Protein AF-0000000084597703 (afdb_homodimer)

Sequence (118 aa):
MENTDMKMKVLSTVTIDRTDDFYKVVDQLNRTLKEKGLTFGFALDAKDSEKIVFTIYEVMENTDMKMKVLSTVTIDRTDDFYKVVDQLNRTLKEKGLTFGFALDAKDSEKIVFTIYEV

Organism: NCBI:txid1246626

pLDDT: mean 90.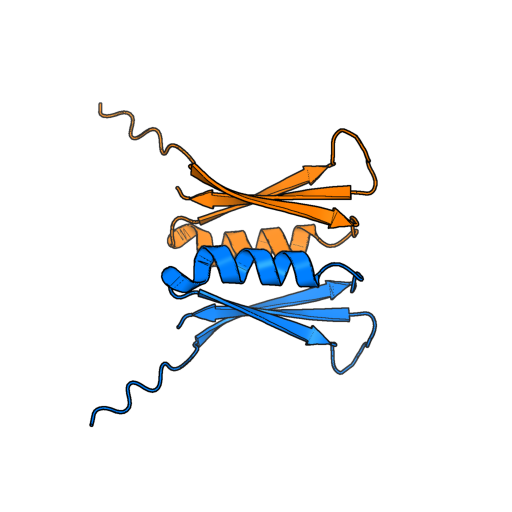28, std 14.86, range [40.06, 98.44]

Solvent-accessible surface area (backbone atoms only — not comparable to full-atom values): 6885 Å² total; per-residue (Å²): 130,80,75,77,67,75,63,71,39,82,74,48,75,49,79,39,72,58,59,94,52,51,61,56,57,45,51,50,50,33,72,70,31,41,90,74,32,35,43,58,47,74,40,71,30,92,90,41,80,64,25,28,36,37,36,40,30,35,84,128,81,75,76,67,76,61,71,38,82,73,49,74,49,78,37,73,58,60,93,52,52,62,56,56,44,52,50,50,35,73,70,32,42,89,73,33,36,44,60,48,74,40,71,30,91,90,40,80,65,24,29,37,38,36,39,31,36,86

Nearest PDB structures (foldseek):
  7oqe-assembly1_G  TM=6.645E-01  e=4.196E-01  Saccharomyces cerevisiae
  5egq-assembly1_D  TM=6.136E-01  e=1.437E+00  Rattus norvegicus
  5fii-assembly2_D  TM=4.848E-01  e=9.932E-01  Homo sapiens
  7oqe-assembly1_G  TM=6.645E-01  e=4.291E-01  Saccharomyces cerevisiae
  5egq-assembly1_D  TM=6.129E-01  e=1.463E+00  Rattus norvegicus

Foldseek 3Di:
DPPPPVDKDWDDKDKAFDDPCVVVVQVVCCVVCVVVQKHKDKDQDPVDNRMIMIIIIGD/DPPPVVDKDWDDKDKAFDDPCVVVVQVVCCVVCVVVQKHKDKDQDPVDNRMIMIIIIGD

Secondary structure (DSSP, 8-state):
--------EEEEEEEEE--TTHHHHHHHHHHHHGGGTEEEEEEE-SS-TTEEEEEEEE-/--------EEEEEEEEE--TTHHHHHHHHHHHHGGGTEEEEEEE-SS-TTEEEEEEEE-

Radius of gyration: 15.57 Å; Cα contacts (8 Å, |Δi|>4): 208; chains: 2; bounding box: 28×52×49 Å

InterPro domains:
  IPR012190 Uncharacterised conserved protein UCP036698, YpmA [PF14084] (7-59)
  IPR012190 Uncharacterised conserved protein UCP036698, YpmA [PIRSF036698] (5-57)

Structure (mmCIF, N/CA/C/O backbone):
data_AF-0000000084597703-model_v1
#
loop_
_entity.id
_entity.type
_entity.pdbx_description
1 polymer 'DUF4264 domain-containing protein'
#
loop_
_atom_site.group_PDB
_atom_site.id
_atom_site.type_symbol
_atom_site.label_atom_id
_atom_site.label_alt_id
_atom_site.label_comp_id
_atom_site.label_asym_id
_atom_site.label_entity_id
_atom_site.label_seq_id
_atom_site.pdbx_PDB_ins_code
_atom_site.Cartn_x
_atom_site.Cartn_y
_atom_site.Cartn_z
_atom_site.occupancy
_atom_site.B_iso_or_equiv
_atom_site.auth_seq_id
_atom_site.auth_comp_id
_atom_site.auth_asym_id
_atom_site.auth_atom_id
_atom_site.pdbx_PDB_model_num
ATOM 1 N N . MET A 1 1 ? -3.439 12.359 34.094 1 40.06 1 MET A N 1
ATOM 2 C CA . MET A 1 1 ? -2.844 11.195 33.438 1 40.06 1 MET A CA 1
ATOM 3 C C . MET A 1 1 ? -3.615 10.812 32.188 1 40.06 1 MET A C 1
ATOM 5 O O . MET A 1 1 ? -4.609 10.086 32.25 1 40.06 1 MET A O 1
ATOM 9 N N . GLU A 1 2 ? -3.961 11.875 31.453 1 41.59 2 GLU A N 1
ATOM 10 C CA . GLU A 1 2 ? -4.785 11.742 30.25 1 41.59 2 GLU A CA 1
ATOM 11 C C . GLU A 1 2 ? -4.293 10.594 29.359 1 41.59 2 GLU A C 1
ATOM 13 O O . GLU A 1 2 ? -3.115 10.547 29.016 1 41.59 2 GLU A O 1
ATOM 18 N N . ASN A 1 3 ? -4.539 9.375 29.672 1 44.69 3 ASN A N 1
ATOM 19 C CA . ASN A 1 3 ? -4.316 8.164 28.891 1 44.69 3 ASN A CA 1
ATOM 20 C C . ASN A 1 3 ? -4.562 8.406 27.406 1 44.69 3 ASN A C 1
ATOM 22 O O . ASN A 1 3 ? -5.703 8.617 26.984 1 44.69 3 ASN A O 1
ATOM 26 N N . THR A 1 4 ? -3.832 9.25 26.656 1 45.72 4 THR A N 1
ATOM 27 C CA . THR A 1 4 ? -3.912 9.5 25.219 1 45.72 4 THR A CA 1
ATOM 28 C C . THR A 1 4 ? -4.09 8.188 24.453 1 45.72 4 THR A C 1
ATOM 30 O O . THR A 1 4 ? -3.115 7.477 24.203 1 45.72 4 THR A O 1
ATOM 33 N N . ASP A 1 5 ? -4.918 7.332 24.812 1 54 5 ASP A N 1
ATOM 34 C CA . ASP A 1 5 ? -5.324 6.141 24.078 1 54 5 ASP A CA 1
ATOM 35 C C . ASP A 1 5 ? -5.363 6.406 22.578 1 54 5 ASP A C 1
ATOM 37 O O . ASP A 1 5 ? -6.277 7.07 22.078 1 54 5 ASP A O 1
ATOM 41 N N . MET A 1 6 ? -4.246 6.594 22.047 1 60.56 6 MET A N 1
ATOM 42 C CA . MET A 1 6 ? -4.195 6.758 20.594 1 60.56 6 MET A CA 1
ATOM 43 C C . MET A 1 6 ? -5.152 5.789 19.906 1 60.56 6 MET A C 1
ATOM 45 O O . MET A 1 6 ? -4.961 4.574 19.969 1 60.56 6 MET A O 1
ATOM 49 N N . LYS A 1 7 ? -6.473 6.133 19.828 1 79.5 7 LYS A N 1
ATOM 50 C CA . LYS A 1 7 ? -7.508 5.352 19.156 1 79.5 7 LYS A CA 1
ATOM 51 C C . LYS A 1 7 ? -7.293 5.348 17.641 1 79.5 7 LYS A C 1
ATOM 53 O O . LYS A 1 7 ? -7.09 6.402 17.031 1 79.5 7 LYS A O 1
ATOM 58 N N . MET A 1 8 ? -6.93 4.086 17.078 1 91.25 8 MET A N 1
ATOM 59 C CA . MET A 1 8 ? -6.832 3.9 15.625 1 91.25 8 MET A CA 1
ATOM 60 C C . MET A 1 8 ? -8.211 3.971 14.977 1 91.25 8 MET A C 1
ATOM 62 O O . MET A 1 8 ? -9.188 3.443 15.516 1 91.25 8 MET A O 1
ATOM 66 N N . LYS A 1 9 ? -8.266 4.754 14.047 1 96.5 9 LYS A N 1
ATOM 67 C CA . LYS A 1 9 ? -9.477 4.867 13.234 1 96.5 9 LYS A CA 1
ATOM 68 C C . LYS A 1 9 ? -9.281 4.207 11.875 1 96.5 9 LYS A C 1
ATOM 70 O O . LYS A 1 9 ? -8.305 4.48 11.18 1 96.5 9 LYS A O 1
ATOM 75 N N . VAL A 1 10 ? -10.266 3.281 11.602 1 97.25 10 VAL A N 1
ATOM 76 C CA . VAL A 1 10 ? -10.227 2.666 10.281 1 97.25 10 VAL A CA 1
ATOM 77 C C . VAL A 1 10 ? -10.672 3.678 9.227 1 97.25 10 VAL A C 1
ATOM 79 O O . VAL A 1 10 ? -11.758 4.258 9.328 1 97.25 10 VAL A O 1
ATOM 82 N N . LEU A 1 11 ? -9.773 3.818 8.312 1 98 11 LEU A N 1
ATOM 83 C CA . LEU A 1 11 ? -10.117 4.727 7.227 1 98 11 LEU A CA 1
ATOM 84 C C . LEU A 1 11 ? -10.68 3.961 6.035 1 98 11 LEU A C 1
ATOM 86 O O . LEU A 1 11 ? -11.617 4.422 5.383 1 98 11 LEU A O 1
ATOM 90 N N . SER A 1 12 ? -10.086 2.791 5.734 1 97.75 12 SER A N 1
ATOM 91 C CA . SER A 1 12 ? -10.492 1.997 4.578 1 97.75 12 SER A CA 1
ATOM 92 C C . SER A 1 12 ? -9.914 0.588 4.645 1 97.75 12 SER A C 1
ATOM 94 O O . SER A 1 12 ? -8.859 0.373 5.25 1 97.75 12 SER A O 1
ATOM 96 N N . THR A 1 13 ? -10.594 -0.364 3.988 1 97.81 13 THR A N 1
ATOM 97 C CA . THR A 1 13 ? -10.133 -1.743 3.871 1 97.81 13 THR A CA 1
ATOM 98 C C . THR A 1 13 ? -10.32 -2.256 2.445 1 97.81 13 THR A C 1
ATOM 100 O O . THR A 1 13 ? -11.219 -1.81 1.733 1 97.81 13 THR A O 1
ATOM 103 N N . VAL A 1 14 ? -9.32 -3.117 2.043 1 97.06 14 VAL A N 1
ATOM 104 C CA . VAL A 1 14 ? -9.477 -3.785 0.754 1 97.06 14 VAL A CA 1
ATOM 105 C C . VAL A 1 14 ? -8.984 -5.227 0.857 1 97.06 14 VAL A C 1
ATOM 107 O O . VAL A 1 14 ? -8.016 -5.512 1.573 1 97.06 14 VAL A O 1
ATOM 110 N N . THR A 1 15 ? -9.734 -6.16 0.217 1 95.88 15 THR A N 1
ATOM 111 C CA . THR A 1 15 ? -9.32 -7.559 0.159 1 95.88 15 THR A CA 1
ATOM 112 C C . THR A 1 15 ? -8.656 -7.871 -1.181 1 95.88 15 THR A C 1
ATOM 114 O O . THR A 1 15 ? -9.211 -7.566 -2.238 1 95.88 15 THR A O 1
ATOM 117 N N . ILE A 1 16 ? -7.375 -8.5 -1.146 1 94.62 16 ILE A N 1
ATOM 118 C CA . ILE A 1 16 ? -6.602 -8.758 -2.357 1 94.62 16 ILE A CA 1
ATOM 119 C C . ILE A 1 16 ? -6.027 -10.164 -2.314 1 94.62 16 ILE A C 1
ATOM 121 O O . ILE A 1 16 ? -6.047 -10.82 -1.271 1 94.62 16 ILE A O 1
ATOM 125 N N . ASP A 1 17 ? -5.547 -10.539 -3.543 1 92.75 17 ASP A N 1
ATOM 126 C CA . ASP A 1 17 ? -4.82 -11.805 -3.572 1 92.75 17 ASP A CA 1
ATOM 127 C C . ASP A 1 17 ? -3.518 -11.711 -2.781 1 92.75 17 ASP A C 1
ATOM 129 O O . ASP A 1 17 ? -2.805 -10.703 -2.867 1 92.75 17 ASP A O 1
ATOM 133 N N . ARG A 1 18 ? -3.256 -12.719 -2.119 1 87.88 18 ARG A N 1
ATOM 134 C CA . ARG A 1 18 ? -2.055 -12.773 -1.291 1 87.88 18 ARG A CA 1
ATOM 135 C C . ARG A 1 18 ? -0.808 -12.969 -2.146 1 87.88 18 ARG A C 1
ATOM 137 O O . ARG A 1 18 ? -0.832 -13.711 -3.129 1 87.88 18 ARG A O 1
ATOM 144 N N . THR A 1 19 ? 0.211 -12.227 -1.893 1 86.31 19 THR A N 1
ATOM 145 C CA . THR A 1 19 ? 1.561 -12.484 -2.381 1 86.31 19 THR A CA 1
ATOM 146 C C . THR A 1 19 ? 2.535 -12.648 -1.217 1 86.31 19 THR A C 1
ATOM 148 O O . THR A 1 19 ? 2.287 -12.141 -0.12 1 86.31 19 THR A O 1
ATOM 151 N N . ASP A 1 20 ? 3.672 -13.273 -1.531 1 87.12 20 ASP A N 1
ATOM 152 C CA . ASP A 1 20 ? 4.633 -13.562 -0.47 1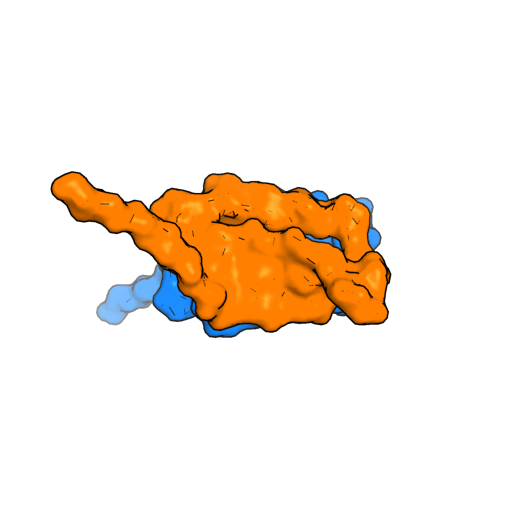 87.12 20 ASP A CA 1
ATOM 153 C C . ASP A 1 20 ? 5.312 -12.289 0.019 1 87.12 20 ASP A C 1
ATOM 155 O O . ASP A 1 20 ? 5.719 -12.203 1.18 1 87.12 20 ASP A O 1
ATOM 159 N N . ASP A 1 21 ? 5.309 -11.336 -0.865 1 91 21 ASP A N 1
ATOM 160 C CA . ASP A 1 21 ? 6.129 -10.188 -0.502 1 91 21 ASP A CA 1
ATOM 161 C C . ASP A 1 21 ? 5.262 -8.961 -0.223 1 91 21 ASP A C 1
ATOM 163 O O . ASP A 1 21 ? 5.777 -7.848 -0.075 1 91 21 ASP A O 1
ATOM 167 N N . PHE A 1 22 ? 3.967 -9.172 0.003 1 92.06 22 PHE A N 1
ATOM 168 C CA . PHE A 1 22 ? 3.104 -8.031 0.288 1 92.06 22 PHE A CA 1
ATOM 169 C C . PHE A 1 22 ? 3.535 -7.332 1.572 1 92.06 22 PHE A C 1
ATOM 171 O O . PHE A 1 22 ? 3.439 -6.109 1.683 1 92.06 22 PHE A O 1
ATOM 178 N N . TYR A 1 23 ? 4.137 -8.07 2.402 1 94.31 23 TYR A N 1
ATOM 179 C CA . TYR A 1 23 ? 4.559 -7.508 3.68 1 94.31 23 TYR A CA 1
ATOM 180 C C . TYR A 1 23 ? 5.578 -6.391 3.475 1 94.31 23 TYR A C 1
ATOM 182 O O . TYR A 1 23 ? 5.703 -5.492 4.312 1 94.31 23 TYR A O 1
ATOM 190 N N . LYS A 1 24 ? 6.324 -6.383 2.436 1 95.81 24 LYS A N 1
ATOM 191 C CA . LYS A 1 24 ? 7.305 -5.34 2.137 1 95.81 24 LYS A CA 1
ATOM 192 C C . LYS A 1 24 ? 6.617 -4 1.89 1 95.81 24 LYS A C 1
ATOM 194 O O . LYS A 1 24 ? 7.113 -2.955 2.314 1 95.81 24 LYS A O 1
ATOM 199 N N . VAL A 1 25 ? 5.527 -4.082 1.212 1 96.88 25 VAL A N 1
ATOM 200 C CA . VAL A 1 25 ? 4.758 -2.871 0.94 1 96.88 25 VAL A CA 1
ATOM 201 C C . VAL A 1 25 ? 4.262 -2.27 2.252 1 96.88 25 VAL A C 1
ATOM 203 O O . VAL A 1 25 ? 4.445 -1.077 2.506 1 96.88 25 VAL A O 1
ATOM 206 N N . VAL A 1 26 ? 3.727 -3.098 3.127 1 97.25 26 VAL A N 1
ATOM 207 C CA . VAL A 1 26 ? 3.174 -2.646 4.398 1 97.25 26 VAL A CA 1
ATOM 208 C C . VAL A 1 26 ? 4.289 -2.084 5.277 1 97.25 26 VAL A C 1
ATOM 210 O O . VAL A 1 26 ? 4.121 -1.044 5.918 1 97.25 26 VAL A O 1
ATOM 213 N N . ASP A 1 27 ? 5.453 -2.781 5.254 1 97.56 27 ASP A N 1
ATOM 214 C CA . ASP A 1 27 ? 6.609 -2.312 6.008 1 97.56 27 ASP A CA 1
ATOM 215 C C . ASP A 1 27 ? 7.07 -0.94 5.516 1 97.56 27 ASP A C 1
ATOM 217 O O . ASP A 1 27 ? 7.352 -0.049 6.32 1 97.56 27 ASP A O 1
ATOM 221 N N . GLN A 1 28 ? 7.066 -0.799 4.195 1 97.62 28 GLN A N 1
ATOM 222 C CA . GLN A 1 28 ? 7.496 0.469 3.615 1 97.62 28 GLN A CA 1
ATOM 223 C C . GLN A 1 28 ? 6.535 1.597 3.984 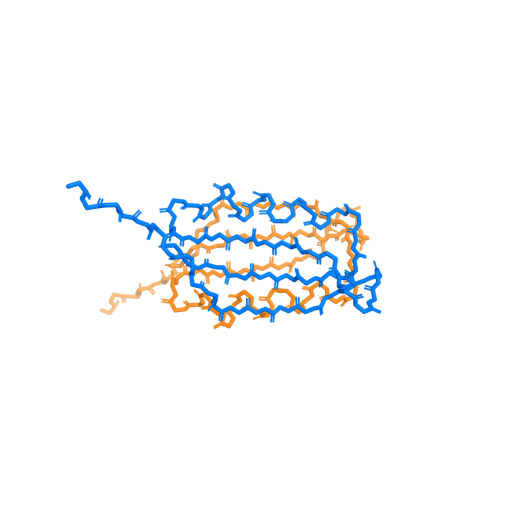1 97.62 28 GLN A C 1
ATOM 225 O O . GLN A 1 28 ? 6.969 2.695 4.336 1 97.62 28 GLN A O 1
ATOM 230 N N . LEU A 1 29 ? 5.25 1.335 3.883 1 98.38 29 LEU A N 1
ATOM 231 C CA . LEU A 1 29 ? 4.23 2.312 4.242 1 98.38 29 LEU A CA 1
ATOM 232 C C . LEU A 1 29 ? 4.371 2.732 5.703 1 98.38 29 LEU A C 1
ATOM 234 O O . LEU A 1 29 ? 4.363 3.926 6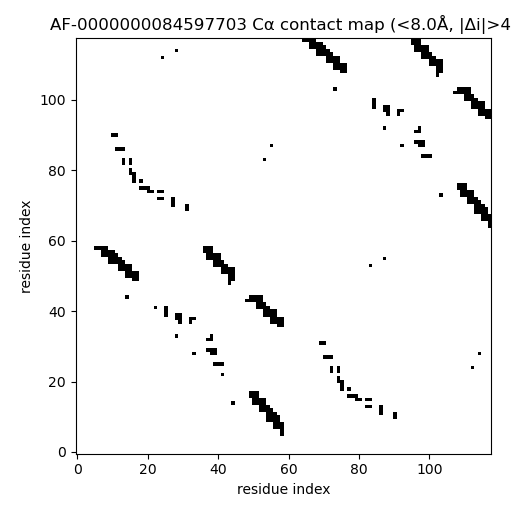.012 1 98.38 29 LEU A O 1
ATOM 238 N N . ASN A 1 30 ? 4.555 1.817 6.559 1 98.19 30 ASN A N 1
ATOM 239 C CA . ASN A 1 30 ? 4.637 2.107 7.988 1 98.19 30 ASN A CA 1
ATOM 240 C C . ASN A 1 30 ? 5.906 2.887 8.328 1 98.19 30 ASN A C 1
ATOM 242 O O . ASN A 1 30 ? 5.875 3.805 9.148 1 98.19 30 ASN A O 1
ATOM 246 N N . ARG A 1 31 ? 6.996 2.479 7.777 1 97.69 31 ARG A N 1
ATOM 247 C CA . ARG A 1 31 ? 8.25 3.182 8.031 1 97.69 31 ARG A CA 1
ATOM 248 C C . ARG A 1 31 ? 8.18 4.621 7.527 1 97.69 31 ARG A C 1
ATOM 250 O O . ARG A 1 31 ? 8.695 5.535 8.172 1 97.69 31 ARG A O 1
ATOM 257 N N . THR A 1 32 ? 7.516 4.801 6.465 1 97.94 32 THR A N 1
ATOM 258 C CA . THR A 1 32 ? 7.508 6.098 5.797 1 97.94 32 THR A CA 1
ATOM 259 C C . THR A 1 32 ? 6.453 7.016 6.402 1 97.94 32 THR A C 1
ATOM 261 O O . THR A 1 32 ? 6.66 8.227 6.512 1 97.94 32 THR A O 1
ATOM 264 N N . LEU A 1 33 ? 5.293 6.508 6.844 1 97.94 33 LEU A N 1
ATOM 265 C CA . LEU A 1 33 ? 4.141 7.363 7.102 1 97.94 33 LEU A CA 1
ATOM 266 C C . LEU A 1 33 ? 3.738 7.305 8.57 1 97.94 33 LEU A C 1
ATOM 268 O O . LEU A 1 33 ? 2.795 7.98 8.984 1 97.94 33 LEU A O 1
ATOM 272 N N . LYS A 1 34 ? 4.484 6.559 9.289 1 95.94 34 LYS A N 1
ATOM 273 C CA . LYS A 1 34 ? 4.168 6.465 10.711 1 95.94 34 LYS A CA 1
ATOM 274 C C . LYS A 1 34 ? 4.168 7.844 11.367 1 95.94 34 LYS A C 1
ATOM 276 O O . LYS A 1 34 ? 3.281 8.156 12.164 1 95.94 34 LYS A O 1
ATOM 281 N N . GLU A 1 35 ? 5.07 8.68 11.023 1 95.06 35 GLU A N 1
ATOM 282 C CA . GLU A 1 35 ? 5.191 10 11.641 1 95.06 35 GLU A CA 1
ATOM 283 C C . GLU A 1 35 ? 4.074 10.93 11.172 1 95.06 35 GLU A C 1
ATOM 285 O O . GLU A 1 35 ? 3.857 11.992 11.758 1 95.06 35 GLU A O 1
ATOM 290 N N . LYS A 1 36 ? 3.369 10.477 10.148 1 94.81 36 LYS A N 1
ATOM 291 C CA . LYS A 1 36 ? 2.252 11.25 9.625 1 94.81 36 LYS A CA 1
ATOM 292 C C . LYS A 1 36 ? 0.927 10.781 10.211 1 94.81 36 LYS A C 1
ATOM 294 O O . LYS A 1 36 ? -0.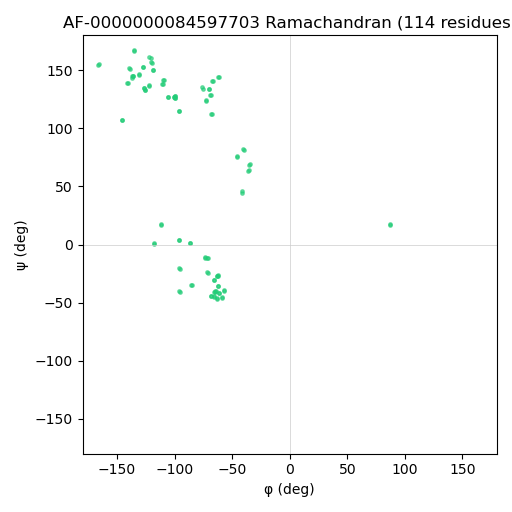143 11.18 9.75 1 94.81 36 LYS A O 1
ATOM 299 N N . GLY A 1 37 ? 0.984 9.859 11.102 1 95.62 37 GLY A N 1
ATOM 300 C CA . GLY A 1 37 ? -0.186 9.422 11.844 1 95.62 37 GLY A CA 1
ATOM 301 C C . GLY A 1 37 ? -0.965 8.328 11.133 1 95.62 37 GLY A C 1
ATOM 302 O O . GLY A 1 37 ? -2.166 8.164 11.359 1 95.62 37 GLY A O 1
ATOM 303 N N . LEU A 1 38 ? -0.361 7.73 10.219 1 98 38 LEU A N 1
ATOM 304 C CA . LEU A 1 38 ? -1.008 6.645 9.492 1 98 38 LEU A CA 1
ATOM 305 C C . LEU A 1 38 ? -0.376 5.301 9.852 1 98 38 LEU A C 1
ATOM 307 O O . LEU A 1 38 ? 0.842 5.211 10.023 1 98 38 LEU A O 1
ATOM 311 N N . THR A 1 39 ? -1.18 4.281 9.961 1 97.81 39 THR A N 1
ATOM 312 C CA . THR A 1 39 ? -0.741 2.906 10.164 1 97.81 39 THR A CA 1
ATOM 313 C C . THR A 1 39 ? -1.438 1.969 9.18 1 97.81 39 THR A C 1
ATOM 315 O O . THR A 1 39 ? -2.6 2.184 8.828 1 97.81 39 THR A O 1
ATOM 318 N N . PHE A 1 40 ? -0.712 0.913 8.75 1 98.25 40 PHE A N 1
ATOM 319 C CA . PHE A 1 40 ? -1.225 -0.049 7.781 1 98.25 40 PHE A CA 1
ATOM 320 C C . PHE A 1 40 ? -1.12 -1.47 8.328 1 98.25 40 PHE A C 1
ATOM 322 O O . PHE A 1 40 ? -0.087 -1.854 8.875 1 98.25 40 PHE A O 1
ATOM 329 N N . GLY A 1 41 ? -2.188 -2.094 8.164 1 97.38 41 GLY A N 1
ATOM 330 C CA . GLY A 1 41 ? -2.219 -3.473 8.617 1 97.38 41 GLY A CA 1
ATOM 331 C C . GLY A 1 41 ? -2.689 -4.445 7.551 1 97.38 41 GLY A C 1
ATOM 332 O O . GLY A 1 41 ? -3.328 -4.043 6.578 1 97.38 41 GLY A O 1
ATOM 333 N N . PHE A 1 42 ? -2.219 -5.66 7.68 1 96.88 42 PHE A N 1
ATOM 334 C CA . PHE A 1 42 ? -2.746 -6.715 6.824 1 96.88 42 PHE A CA 1
ATOM 335 C C . PHE A 1 42 ? -3.02 -7.98 7.629 1 96.88 42 PHE A C 1
ATOM 337 O O . PHE A 1 42 ? -2.404 -8.203 8.672 1 96.88 42 PHE A O 1
ATOM 344 N N . ALA A 1 43 ? -4.043 -8.664 7.266 1 94.94 43 ALA A N 1
ATOM 345 C CA . ALA A 1 43 ? -4.406 -9.953 7.848 1 94.94 43 ALA A CA 1
ATOM 346 C C . ALA A 1 43 ? -4.895 -10.922 6.777 1 94.94 43 ALA A C 1
ATOM 348 O O . ALA A 1 43 ? -5.352 -10.5 5.711 1 94.94 43 ALA A O 1
ATOM 349 N N . LEU A 1 44 ? -4.66 -12.211 7.102 1 94.31 44 LEU A N 1
ATOM 350 C CA . LEU A 1 44 ? -5.285 -13.188 6.219 1 94.31 44 LEU A CA 1
ATOM 351 C C . LEU A 1 44 ? -6.805 -13.07 6.262 1 94.31 44 LEU A C 1
ATOM 353 O O . LEU A 1 44 ? -7.383 -12.852 7.332 1 94.31 44 LEU A O 1
ATOM 357 N N . ASP A 1 45 ? -7.41 -13.305 5.078 1 95.62 45 ASP A N 1
ATOM 358 C CA . ASP A 1 45 ? -8.867 -13.297 5.047 1 95.62 45 ASP A CA 1
ATOM 359 C C . ASP A 1 45 ? -9.438 -14.508 5.777 1 95.62 45 ASP A C 1
ATOM 361 O O . ASP A 1 45 ? -8.984 -15.633 5.57 1 95.62 45 ASP A O 1
ATOM 365 N N . ALA A 1 46 ? -10.398 -14.242 6.578 1 93.75 46 ALA A N 1
ATOM 366 C CA . ALA A 1 46 ? -10.961 -15.297 7.414 1 93.75 46 ALA A CA 1
ATOM 367 C C . ALA A 1 46 ? -11.656 -16.359 6.566 1 93.75 46 ALA A C 1
ATOM 369 O O . ALA A 1 46 ? -11.703 -17.531 6.938 1 93.75 46 ALA A O 1
ATOM 370 N N . LYS A 1 47 ? -12.188 -16.016 5.48 1 95 47 LYS A N 1
ATOM 371 C CA . LYS A 1 47 ? -12.984 -16.906 4.648 1 95 47 LYS A CA 1
ATOM 372 C C . LYS A 1 47 ? -12.141 -17.531 3.533 1 95 47 LYS A C 1
ATOM 374 O O . LYS A 1 47 ? -12.555 -18.5 2.904 1 95 47 LYS A O 1
ATOM 379 N N . ASP A 1 48 ? -11.031 -16.938 3.197 1 94.75 48 ASP A N 1
ATOM 380 C CA . ASP A 1 48 ? -10.188 -17.359 2.082 1 94.75 48 ASP A CA 1
ATOM 381 C C . ASP A 1 48 ? -8.711 -17.125 2.395 1 94.75 48 ASP A C 1
ATOM 383 O O . ASP A 1 48 ? -8.219 -16 2.305 1 94.75 48 ASP A O 1
ATOM 387 N N . SER A 1 49 ? -7.996 -18.078 2.639 1 90.88 49 SER A N 1
ATOM 388 C CA . SER A 1 49 ? -6.609 -17.984 3.082 1 90.88 49 SER A CA 1
ATOM 389 C C . SER A 1 49 ? -5.699 -17.531 1.949 1 90.88 49 SER A C 1
ATOM 391 O O . SER A 1 49 ? -4.531 -17.203 2.18 1 90.88 49 SER A O 1
ATOM 393 N N . GLU A 1 50 ? -6.18 -17.516 0.776 1 91.44 50 GLU A N 1
ATOM 394 C CA . GLU A 1 50 ? -5.406 -17.031 -0.367 1 91.44 50 GLU A CA 1
ATOM 395 C C . GLU A 1 50 ? -5.547 -15.531 -0.539 1 91.44 50 GLU A C 1
ATOM 397 O O . GLU A 1 50 ? -4.93 -14.938 -1.43 1 91.44 50 GLU A O 1
ATOM 402 N N . LYS A 1 51 ? -6.324 -15.016 0.405 1 94.12 51 LYS A N 1
ATOM 403 C CA . LYS A 1 51 ? -6.551 -13.578 0.309 1 94.12 51 LYS A CA 1
ATOM 404 C C . LYS A 1 51 ? -6.055 -12.859 1.561 1 94.12 51 LYS A C 1
ATOM 406 O O . LYS A 1 51 ? -5.918 -13.469 2.621 1 94.12 51 LYS A O 1
ATOM 411 N N . ILE A 1 52 ? -5.77 -11.586 1.356 1 95.31 52 ILE A N 1
ATOM 412 C CA . ILE A 1 52 ? -5.316 -10.703 2.424 1 95.31 52 ILE A CA 1
ATOM 413 C C . ILE A 1 52 ? -6.273 -9.516 2.549 1 95.31 52 ILE A C 1
ATOM 415 O O . ILE A 1 52 ? -6.727 -8.969 1.542 1 95.31 52 ILE A O 1
ATOM 419 N N . VAL A 1 53 ? -6.559 -9.219 3.867 1 96.75 53 VAL A N 1
ATOM 420 C CA . VAL A 1 53 ? -7.277 -7.984 4.168 1 96.75 53 VAL A CA 1
ATOM 421 C C . VAL A 1 53 ? -6.285 -6.883 4.535 1 96.75 53 VAL A C 1
ATOM 423 O O . VAL A 1 53 ? -5.535 -7.012 5.508 1 96.75 53 VAL A O 1
ATOM 426 N N . PHE A 1 54 ? -6.258 -5.879 3.678 1 97.94 54 PHE A N 1
ATOM 427 C CA . PHE A 1 54 ? -5.406 -4.711 3.867 1 97.94 54 PHE A CA 1
ATOM 428 C C . PHE A 1 54 ? -6.203 -3.541 4.426 1 97.94 54 PHE A C 1
ATOM 430 O O . PHE A 1 54 ? -7.254 -3.184 3.885 1 97.94 54 PHE A O 1
ATOM 437 N N . THR A 1 55 ? -5.703 -2.916 5.617 1 98.31 55 THR A N 1
ATOM 438 C CA . THR A 1 55 ? -6.445 -1.866 6.305 1 98.31 55 THR A CA 1
ATOM 439 C C . THR A 1 55 ? -5.574 -0.63 6.504 1 98.31 55 THR A C 1
ATOM 441 O O . THR A 1 55 ? -4.402 -0.743 6.863 1 98.31 55 THR A O 1
ATOM 444 N N . ILE A 1 56 ? -6.156 0.523 6.219 1 98.44 56 ILE A N 1
ATOM 445 C CA . ILE A 1 56 ? -5.551 1.822 6.484 1 98.44 56 ILE A CA 1
ATOM 446 C C . ILE A 1 56 ? -6.129 2.404 7.773 1 98.44 56 ILE A C 1
ATOM 448 O O . ILE A 1 56 ? -7.344 2.561 7.902 1 98.44 56 ILE A O 1
ATOM 452 N N . TYR A 1 57 ? -5.199 2.744 8.648 1 98.19 57 TYR A N 1
ATOM 453 C CA . TYR A 1 57 ? -5.617 3.32 9.922 1 98.19 57 TYR A CA 1
ATOM 454 C C . TYR A 1 57 ? -5.062 4.73 10.086 1 98.19 57 TYR A C 1
ATOM 456 O O . TYR A 1 57 ? -4.004 5.059 9.555 1 98.19 57 TYR A O 1
ATOM 464 N N . GLU A 1 58 ? -5.82 5.516 10.812 1 96.5 58 GLU A N 1
ATOM 465 C CA . GLU A 1 58 ? -5.328 6.781 11.344 1 96.5 58 GLU A CA 1
ATOM 466 C C . GLU A 1 58 ? -5.176 6.723 12.859 1 96.5 58 GLU A C 1
ATOM 468 O O . GLU A 1 58 ? -6.027 6.16 13.555 1 96.5 58 GLU A O 1
ATOM 473 N N . VAL A 1 59 ? -3.994 7.344 13.195 1 91.12 59 VAL A N 1
ATOM 474 C CA . VAL A 1 59 ? -3.74 7.371 14.633 1 91.12 59 VAL A CA 1
ATOM 475 C C . VAL A 1 59 ? -3.828 8.805 15.148 1 91.12 59 VAL A C 1
ATOM 477 O O . VAL A 1 59 ? -3.492 9.75 14.43 1 91.12 59 VAL A O 1
ATOM 480 N N . MET B 1 1 ? 0.688 35 -10.453 1 40.44 1 MET B N 1
ATOM 481 C CA . MET B 1 1 ? 0.224 33.75 -11.031 1 40.44 1 MET B CA 1
ATOM 482 C C . MET B 1 1 ? 1.051 32.562 -10.516 1 40.44 1 MET B C 1
ATOM 484 O O . MET B 1 1 ? 2.131 32.312 -11.039 1 40.44 1 MET B O 1
ATOM 488 N N . GLU B 1 2 ? 1.282 32.625 -9.188 1 41.72 2 GLU B N 1
ATOM 489 C CA . GLU B 1 2 ? 2.131 31.641 -8.5 1 41.72 2 GLU B CA 1
ATOM 490 C C . GLU B 1 2 ? 1.802 30.219 -8.93 1 41.72 2 GLU B C 1
ATOM 492 O O . GLU B 1 2 ? 0.65 29.797 -8.836 1 41.72 2 GLU B O 1
ATOM 497 N N . ASN B 1 3 ? 2.174 29.781 -10.07 1 44.66 3 ASN B N 1
ATOM 498 C CA . ASN B 1 3 ? 2.113 28.422 -10.578 1 44.66 3 ASN B CA 1
ATOM 499 C C . ASN B 1 3 ? 2.396 27.391 -9.484 1 44.66 3 ASN B C 1
ATOM 501 O O . ASN B 1 3 ? 3.529 27.281 -9.008 1 44.66 3 ASN B O 1
ATOM 505 N N . THR B 1 4 ? 1.611 27.234 -8.391 1 46.59 4 THR B N 1
ATOM 506 C CA . THR B 1 4 ? 1.718 26.234 -7.34 1 46.59 4 THR B CA 1
ATOM 507 C C . THR B 1 4 ? 2.039 24.859 -7.926 1 46.59 4 THR B C 1
ATOM 509 O O . THR B 1 4 ? 1.141 24.141 -8.383 1 46.59 4 THR B O 1
ATOM 512 N N . ASP B 1 5 ? 2.896 24.719 -8.812 1 53.91 5 ASP B N 1
ATOM 513 C CA . ASP B 1 5 ? 3.426 23.453 -9.312 1 53.91 5 ASP B CA 1
ATOM 514 C C . ASP B 1 5 ? 3.521 22.406 -8.195 1 53.91 5 ASP B C 1
ATOM 516 O O . ASP B 1 5 ? 4.406 22.5 -7.344 1 53.91 5 ASP B O 1
ATOM 520 N N . MET B 1 6 ? 2.434 22 -7.781 1 60.41 6 MET B N 1
ATOM 521 C CA . MET B 1 6 ? 2.432 20.938 -6.781 1 60.41 6 MET B CA 1
ATOM 522 C C . MET B 1 6 ? 3.512 19.891 -7.086 1 60.41 6 MET B C 1
ATOM 524 O O . MET B 1 6 ? 3.438 19.188 -8.094 1 60.41 6 MET B O 1
ATOM 528 N N . LYS B 1 7 ? 4.793 20.156 -6.711 1 79.5 7 LYS B N 1
ATOM 529 C CA . LYS B 1 7 ? 5.934 19.266 -6.871 1 79.5 7 LYS B CA 1
ATOM 530 C C . LYS B 1 7 ? 5.797 18.031 -5.969 1 79.5 7 LYS B C 1
ATOM 532 O O . LYS B 1 7 ? 5.512 18.172 -4.777 1 79.5 7 LYS B O 1
ATOM 537 N N . MET B 1 8 ? 5.598 16.797 -6.637 1 91.31 8 MET B N 1
ATOM 538 C CA . MET B 1 8 ? 5.598 15.523 -5.918 1 91.31 8 MET B CA 1
ATOM 539 C C . MET B 1 8 ? 6.996 15.195 -5.402 1 91.31 8 MET B C 1
ATOM 541 O O . MET B 1 8 ? 7.988 15.398 -6.102 1 91.31 8 MET B O 1
ATOM 545 N N . LYS B 1 9 ? 7.004 14.914 -4.203 1 96.44 9 LYS B N 1
ATOM 546 C CA . LYS B 1 9 ? 8.234 14.461 -3.562 1 96.44 9 LYS B CA 1
ATOM 547 C C . LYS B 1 9 ? 8.188 12.961 -3.283 1 96.44 9 LYS B C 1
ATOM 549 O O . LYS B 1 9 ? 7.219 12.461 -2.711 1 96.44 9 LYS B O 1
ATOM 554 N N . VAL B 1 10 ? 9.289 12.305 -3.793 1 97.25 10 VAL B N 1
ATOM 555 C CA . VAL B 1 10 ? 9.398 10.883 -3.486 1 97.25 10 VAL B CA 1
ATOM 556 C C . VAL B 1 10 ? 9.781 10.695 -2.02 1 97.25 10 VAL B C 1
ATOM 558 O O . VAL B 1 10 ? 10.789 11.242 -1.562 1 97.25 10 VAL B O 1
ATOM 561 N N . LEU B 1 11 ? 8.922 9.961 -1.414 1 98 11 LEU B N 1
ATOM 562 C CA . LEU B 1 11 ? 9.219 9.672 -0.016 1 98 11 LEU B CA 1
ATOM 563 C C . LEU B 1 11 ? 9.93 8.328 0.123 1 98 11 LEU B C 1
ATOM 565 O O . LEU B 1 11 ? 10.844 8.188 0.936 1 98 11 LEU B O 1
ATOM 569 N N . SER B 1 12 ? 9.469 7.32 -0.653 1 97.75 12 SER B N 1
ATOM 570 C CA . SER B 1 12 ? 10.031 5.973 -0.567 1 97.75 12 SER B CA 1
ATOM 571 C C . SER B 1 12 ? 9.602 5.121 -1.757 1 97.75 12 SER B C 1
ATOM 573 O O . SER B 1 12 ? 8.547 5.359 -2.35 1 97.75 12 SER B O 1
ATOM 575 N N . THR B 1 13 ? 10.414 4.098 -2.07 1 97.88 13 THR B N 1
ATOM 576 C CA . THR B 1 13 ? 10.117 3.129 -3.119 1 97.88 13 THR B CA 1
ATOM 577 C C . THR B 1 13 ? 10.438 1.71 -2.654 1 97.88 13 THR B C 1
ATOM 579 O O . THR B 1 13 ? 11.32 1.51 -1.817 1 97.88 13 THR B O 1
ATOM 582 N N . VAL B 1 14 ? 9.57 0.773 -3.154 1 97.12 14 VAL B N 1
ATOM 583 C CA . VAL B 1 14 ? 9.867 -0.633 -2.9 1 97.12 14 VAL B CA 1
ATOM 584 C C . VAL B 1 14 ? 9.531 -1.464 -4.137 1 97.12 14 VAL B C 1
ATOM 586 O O . VAL B 1 14 ? 8.57 -1.166 -4.852 1 97.12 14 VAL B O 1
ATOM 589 N N . THR B 1 15 ? 10.414 -2.445 -4.453 1 95.88 15 THR B N 1
ATOM 590 C CA . THR B 1 15 ? 10.164 -3.367 -5.555 1 95.88 15 THR B CA 1
ATOM 591 C C . THR B 1 15 ? 9.617 -4.691 -5.039 1 95.88 15 THR B C 1
ATOM 593 O O . THR B 1 15 ? 10.188 -5.297 -4.129 1 95.88 15 THR B O 1
ATOM 596 N N . ILE B 1 16 ? 8.406 -5.176 -5.637 1 94.69 16 ILE B N 1
ATOM 597 C CA . ILE B 1 16 ? 7.738 -6.379 -5.16 1 94.69 16 ILE B CA 1
ATOM 598 C C . ILE B 1 16 ? 7.324 -7.25 -6.348 1 94.69 16 ILE B C 1
ATOM 600 O O . ILE B 1 16 ? 7.355 -6.797 -7.492 1 94.69 16 ILE B O 1
ATOM 604 N N . ASP B 1 17 ? 6.949 -8.492 -5.938 1 92.94 17 ASP B N 1
ATOM 605 C CA . ASP B 1 17 ? 6.371 -9.352 -6.973 1 92.94 17 ASP B CA 1
ATOM 606 C C . ASP B 1 17 ? 5.023 -8.812 -7.441 1 92.94 17 ASP B C 1
ATOM 608 O O . ASP B 1 17 ? 4.211 -8.367 -6.633 1 92.94 17 ASP B O 1
ATOM 612 N N . ARG B 1 18 ? 4.836 -8.922 -8.664 1 88 18 ARG B N 1
ATOM 613 C CA . ARG B 1 18 ? 3.609 -8.422 -9.266 1 88 18 ARG B CA 1
ATOM 614 C C . ARG B 1 18 ? 2.436 -9.352 -8.984 1 88 18 ARG B C 1
ATOM 616 O O . ARG B 1 18 ? 2.594 -10.57 -8.969 1 88 18 ARG B O 1
ATOM 623 N N . THR B 1 19 ? 1.338 -8.82 -8.625 1 86.12 19 THR B N 1
ATOM 624 C CA . THR B 1 19 ? 0.053 -9.508 -8.625 1 86.12 19 THR B CA 1
ATOM 625 C C . THR B 1 19 ? -0.956 -8.773 -9.508 1 86.12 19 THR B C 1
ATOM 627 O O . THR B 1 19 ? -0.826 -7.574 -9.742 1 86.12 19 THR B O 1
ATOM 630 N N . ASP B 1 20 ? -2.012 -9.516 -9.875 1 86.88 20 ASP B N 1
ATOM 631 C CA . ASP B 1 20 ? -2.99 -8.945 -10.797 1 86.88 20 ASP B CA 1
ATOM 632 C C . ASP B 1 2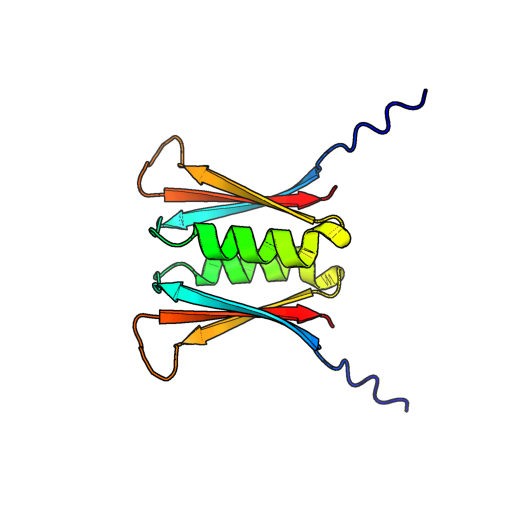0 ? -3.83 -7.875 -10.109 1 86.88 20 ASP B C 1
ATOM 634 O O . ASP B 1 20 ? -4.312 -6.941 -10.758 1 86.88 20 ASP B O 1
ATOM 638 N N . ASP B 1 21 ? -3.871 -8.016 -8.82 1 90.81 21 ASP B N 1
ATOM 639 C CA . ASP B 1 21 ? -4.832 -7.129 -8.164 1 90.81 21 ASP B CA 1
ATOM 640 C C . ASP B 1 21 ? -4.121 -6.082 -7.312 1 90.81 21 ASP B C 1
ATOM 642 O O . ASP B 1 21 ? -4.762 -5.359 -6.543 1 90.81 21 ASP B O 1
ATOM 646 N N . PHE B 1 22 ? -2.832 -5.879 -7.555 1 92 22 PHE B N 1
ATOM 647 C CA . PHE B 1 22 ? -2.119 -4.875 -6.77 1 92 22 PHE B CA 1
ATOM 648 C C . PHE B 1 22 ? -2.703 -3.486 -7.008 1 92 22 PHE B C 1
ATOM 650 O O . PHE B 1 22 ? -2.748 -2.662 -6.094 1 92 22 PHE B O 1
ATOM 657 N N . TYR B 1 23 ? -3.262 -3.316 -8.125 1 94.31 23 TYR B N 1
ATOM 658 C CA . TYR B 1 23 ? -3.824 -2.016 -8.461 1 94.31 23 TYR B CA 1
ATOM 659 C C . TYR B 1 23 ? -4.945 -1.637 -7.5 1 94.31 23 TYR B C 1
ATOM 661 O O . TYR B 1 23 ? -5.215 -0.452 -7.293 1 94.31 23 TYR B O 1
ATOM 669 N N . LYS B 1 24 ? -5.633 -2.559 -6.91 1 95.69 24 LYS B N 1
ATOM 670 C CA . LYS B 1 24 ? -6.695 -2.291 -5.949 1 95.69 24 LYS B CA 1
ATOM 671 C C . LYS B 1 24 ? -6.148 -1.616 -4.695 1 95.69 24 LYS B C 1
ATOM 673 O O . LYS B 1 24 ? -6.781 -0.714 -4.141 1 95.69 24 LYS B O 1
ATOM 678 N N . VAL B 1 25 ? -5.016 -2.078 -4.289 1 96.81 25 VAL B N 1
ATOM 679 C CA . VAL B 1 25 ? -4.367 -1.491 -3.123 1 96.81 25 VAL B CA 1
ATOM 680 C C . VAL B 1 25 ? -4.02 -0.031 -3.404 1 96.81 25 VAL B C 1
ATOM 682 O O . VAL B 1 25 ? -4.352 0.856 -2.613 1 96.81 25 VAL B O 1
ATOM 685 N N . VAL B 1 26 ? -3.441 0.227 -4.559 1 97.25 26 VAL B N 1
ATOM 686 C CA . VAL B 1 26 ? -3.014 1.571 -4.934 1 97.25 26 VAL B CA 1
ATOM 687 C C . VAL B 1 26 ? -4.234 2.48 -5.074 1 97.25 26 VAL B C 1
ATOM 689 O O . VAL B 1 26 ? -4.215 3.627 -4.621 1 97.25 26 VAL B O 1
ATOM 692 N N . ASP B 1 27 ? -5.312 1.923 -5.676 1 97.5 27 ASP B N 1
ATOM 693 C CA . ASP B 1 27 ? -6.551 2.676 -5.816 1 97.5 27 ASP B CA 1
ATOM 694 C C . ASP B 1 27 ? -7.129 3.051 -4.453 1 97.5 27 ASP B C 1
ATOM 696 O O . ASP B 1 27 ? -7.543 4.191 -4.242 1 97.5 27 ASP B O 1
ATOM 700 N N . GLN B 1 28 ? -7.062 2.09 -3.549 1 97.56 28 GLN B N 1
ATOM 701 C CA . GLN B 1 28 ? -7.598 2.334 -2.215 1 97.56 28 GLN B CA 1
ATOM 702 C C . GLN B 1 28 ? -6.789 3.402 -1.483 1 97.56 28 GLN B C 1
ATOM 704 O O . GLN B 1 28 ? -7.359 4.289 -0.843 1 97.56 28 GLN B O 1
ATOM 709 N N . LEU B 1 29 ? -5.484 3.293 -1.561 1 98.31 29 LEU B N 1
ATOM 710 C CA . LEU B 1 29 ? -4.598 4.273 -0.94 1 98.31 29 LEU B CA 1
ATOM 711 C C . LEU B 1 29 ? -4.863 5.668 -1.49 1 98.31 29 LEU B C 1
ATOM 713 O O . LEU B 1 29 ? -5.004 6.625 -0.724 1 98.31 29 LEU B O 1
ATOM 717 N N . ASN B 1 30 ? -4.984 5.797 -2.744 1 98.19 30 ASN B N 1
ATOM 718 C CA . ASN B 1 30 ? -5.176 7.102 -3.375 1 98.19 30 ASN B CA 1
ATOM 719 C C . ASN B 1 30 ? -6.539 7.695 -3.029 1 98.19 30 ASN B C 1
ATOM 721 O O . ASN B 1 30 ? -6.652 8.898 -2.791 1 98.19 30 ASN B O 1
ATOM 725 N N . ARG B 1 31 ? -7.562 6.891 -3.078 1 97.62 31 ARG B N 1
ATOM 726 C CA . ARG B 1 31 ? -8.898 7.371 -2.738 1 97.62 31 ARG B CA 1
ATOM 727 C C . ARG B 1 31 ? -8.953 7.832 -1.286 1 97.62 31 ARG B C 1
ATOM 729 O O . ARG B 1 31 ? -9.602 8.836 -0.974 1 97.62 31 ARG B O 1
ATOM 736 N N . THR B 1 32 ? -8.25 7.168 -0.471 1 97.94 32 THR B N 1
ATOM 737 C CA . THR B 1 32 ? -8.352 7.406 0.964 1 97.94 32 THR B CA 1
ATOM 738 C C . THR B 1 32 ? -7.438 8.547 1.388 1 97.94 32 THR B C 1
ATOM 740 O O . THR B 1 32 ? -7.785 9.336 2.273 1 97.94 32 THR B O 1
ATOM 743 N N . LEU B 1 33 ? -6.262 8.727 0.789 1 97.94 33 LEU B N 1
ATOM 744 C CA . LEU B 1 33 ? -5.227 9.562 1.38 1 97.94 33 LEU B CA 1
ATOM 745 C C . LEU B 1 33 ? -4.898 10.75 0.472 1 97.94 33 LEU B C 1
ATOM 747 O O . LEU B 1 33 ? -4.062 11.586 0.814 1 97.94 33 LEU B O 1
ATOM 751 N N . LYS B 1 34 ? -5.586 10.797 -0.597 1 95.94 34 LYS B N 1
ATOM 752 C CA . LYS B 1 34 ? -5.336 11.906 -1.512 1 95.94 34 LYS B CA 1
ATOM 753 C C . LYS B 1 34 ? -5.523 13.25 -0.811 1 95.94 34 LYS B C 1
ATOM 755 O O . LYS B 1 34 ? -4.719 14.164 -0.993 1 95.94 34 LYS B O 1
ATOM 760 N N . GLU B 1 35 ? -6.492 13.367 0.025 1 95.06 35 GLU B N 1
ATOM 761 C CA . GLU B 1 35 ? -6.793 14.633 0.699 1 95.06 35 GLU B CA 1
ATOM 762 C C . GLU B 1 35 ? -5.762 14.938 1.782 1 95.06 35 GLU B C 1
ATOM 764 O O . GLU B 1 35 ? -5.695 16.062 2.285 1 95.06 35 GLU B O 1
ATOM 769 N N . LYS B 1 36 ? -4.965 13.938 2.061 1 94.81 36 LYS B N 1
ATOM 770 C CA . LYS B 1 36 ? -3.912 14.102 3.059 1 94.81 36 LYS B CA 1
ATOM 771 C C . LYS B 1 36 ? -2.578 14.438 2.4 1 94.81 36 LYS B C 1
ATOM 773 O O . LYS B 1 36 ? -1.535 14.422 3.059 1 94.81 36 LYS B O 1
ATOM 778 N N . GLY B 1 37 ? -2.568 14.594 1.142 1 95.69 37 GLY B N 1
ATOM 779 C CA . GLY B 1 37 ? -1.397 15.055 0.411 1 95.69 37 GLY B CA 1
ATOM 780 C C . GLY B 1 37 ? -0.464 13.922 0.01 1 95.69 37 GLY B C 1
ATOM 781 O O . GLY B 1 37 ? 0.732 14.141 -0.19 1 95.69 37 GLY B O 1
ATOM 782 N N . LEU B 1 38 ? -0.958 12.766 0.045 1 97.94 38 LEU B N 1
ATOM 783 C CA . LEU B 1 38 ? -0.154 11.617 -0.349 1 97.94 38 LEU B CA 1
ATOM 784 C C . LEU B 1 38 ? -0.65 11.031 -1.668 1 97.94 38 LEU B C 1
ATOM 786 O O . LEU B 1 38 ? -1.857 10.992 -1.919 1 97.94 38 LEU B O 1
ATOM 790 N N . THR B 1 39 ? 0.266 10.602 -2.496 1 97.75 39 THR B N 1
ATOM 791 C CA . THR B 1 39 ? -0.025 9.891 -3.738 1 97.75 39 THR B CA 1
ATOM 792 C C . THR B 1 39 ? 0.822 8.633 -3.854 1 97.75 39 THR B C 1
ATOM 794 O O . THR B 1 39 ? 1.968 8.602 -3.4 1 97.75 39 THR B O 1
ATOM 797 N N . PHE B 1 40 ? 0.236 7.582 -4.477 1 98.25 40 PHE B N 1
ATOM 798 C CA . PHE B 1 40 ? 0.903 6.293 -4.633 1 98.25 40 PHE B CA 1
ATOM 799 C C . PHE B 1 40 ? 0.928 5.871 -6.098 1 98.25 40 PHE B C 1
ATOM 801 O O . PHE B 1 40 ? -0.083 5.973 -6.797 1 98.25 40 PHE B O 1
ATOM 808 N N . GLY B 1 41 ? 2.072 5.473 -6.438 1 97.38 41 GLY B N 1
ATOM 809 C CA . GLY B 1 41 ? 2.232 5.016 -7.809 1 97.38 41 GLY B CA 1
ATOM 810 C C . GLY B 1 41 ? 2.857 3.639 -7.91 1 97.38 41 GLY B C 1
ATOM 811 O O . GLY B 1 41 ? 3.506 3.176 -6.969 1 97.38 41 GLY B O 1
ATOM 812 N N . PHE B 1 42 ? 2.521 2.971 -9.008 1 96.88 42 PHE B N 1
ATOM 813 C CA . PHE B 1 42 ? 3.207 1.718 -9.297 1 96.88 42 PHE B CA 1
ATOM 814 C C . PHE B 1 42 ? 3.576 1.636 -10.773 1 96.88 42 PHE B C 1
ATOM 816 O O . PHE B 1 42 ? 2.926 2.256 -11.617 1 96.88 42 PHE B O 1
ATOM 823 N N . ALA B 1 43 ? 4.695 1.073 -11.031 1 95 43 ALA B N 1
ATOM 824 C CA . ALA B 1 43 ? 5.168 0.812 -12.391 1 95 43 ALA B CA 1
ATOM 825 C C . ALA B 1 43 ? 5.82 -0.564 -12.492 1 95 43 ALA B C 1
ATOM 827 O O . ALA B 1 43 ? 6.293 -1.107 -11.492 1 95 43 ALA B O 1
ATOM 828 N N . LEU B 1 44 ? 5.699 -1.105 -13.711 1 94.25 44 LEU B N 1
ATOM 829 C CA . LEU B 1 44 ? 6.477 -2.322 -13.922 1 94.25 44 LEU B CA 1
ATOM 830 C C . LEU B 1 44 ? 7.969 -2.051 -13.773 1 94.25 44 LEU B C 1
ATOM 832 O O . LEU B 1 44 ? 8.461 -1.008 -14.203 1 94.25 44 LEU B O 1
ATOM 836 N N . ASP B 1 45 ? 8.648 -3.062 -13.211 1 95.62 45 ASP B N 1
ATOM 837 C CA . ASP B 1 45 ? 10.094 -2.922 -13.102 1 95.62 45 ASP B CA 1
ATOM 838 C C . ASP B 1 45 ? 10.766 -3 -14.469 1 95.62 45 ASP B C 1
ATOM 840 O O . ASP B 1 45 ? 10.453 -3.883 -15.273 1 95.62 45 ASP B O 1
ATOM 844 N N . ALA B 1 46 ? 11.648 -2.096 -14.688 1 93.62 46 ALA B N 1
ATOM 845 C CA . ALA B 1 46 ? 12.289 -1.997 -16 1 93.62 46 ALA B CA 1
ATOM 846 C C . ALA B 1 46 ? 13.148 -3.225 -16.281 1 93.62 46 ALA B C 1
ATOM 848 O O . ALA B 1 46 ? 13.305 -3.621 -17.438 1 93.62 46 ALA B O 1
ATOM 849 N N . LYS B 1 47 ? 13.688 -3.818 -15.32 1 95.06 47 LYS B N 1
ATOM 850 C CA . LYS B 1 47 ? 14.625 -4.926 -15.477 1 95.06 47 LYS B CA 1
ATOM 851 C C . LYS B 1 47 ? 13.914 -6.27 -15.359 1 95.06 47 LYS B C 1
ATOM 853 O O . LYS B 1 47 ? 14.469 -7.309 -15.734 1 95.06 47 LYS B O 1
ATOM 858 N N . ASP B 1 48 ? 12.766 -6.32 -14.758 1 94.75 48 ASP B N 1
ATOM 859 C CA . ASP B 1 48 ? 12.031 -7.551 -14.484 1 94.75 48 ASP B CA 1
ATOM 860 C C . ASP B 1 48 ? 10.523 -7.324 -14.57 1 94.75 48 ASP B C 1
ATOM 862 O O . ASP B 1 48 ? 9.914 -6.785 -13.648 1 94.75 48 ASP B O 1
ATOM 866 N N . SER B 1 49 ? 9.906 -7.766 -15.531 1 90.94 49 SER B N 1
ATOM 867 C CA . SER B 1 49 ? 8.492 -7.508 -15.805 1 90.94 49 SER B CA 1
ATOM 868 C C . SER B 1 49 ? 7.598 -8.242 -14.812 1 90.94 49 SER B C 1
ATOM 870 O O . SER B 1 49 ? 6.391 -7.992 -14.758 1 90.94 49 SER B O 1
ATOM 872 N N . GLU B 1 50 ? 8.141 -9.117 -14.07 1 91.56 50 GLU B N 1
ATOM 873 C CA . GLU B 1 50 ? 7.383 -9.836 -13.055 1 91.56 50 GLU B CA 1
ATOM 874 C C . GLU B 1 50 ? 7.355 -9.07 -11.742 1 91.56 50 GLU B C 1
ATOM 876 O O . GLU B 1 50 ? 6.734 -9.508 -10.766 1 91.56 50 GLU B O 1
ATOM 881 N N . LYS B 1 51 ? 8.008 -7.926 -11.844 1 94.19 51 LYS B N 1
ATOM 882 C CA . LYS B 1 51 ? 8.07 -7.129 -10.625 1 94.19 51 LYS B CA 1
ATOM 883 C C . LYS B 1 51 ? 7.43 -5.758 -10.828 1 94.19 51 LYS B C 1
ATOM 885 O O . LYS B 1 51 ? 7.312 -5.289 -11.961 1 94.19 51 LYS B O 1
ATOM 890 N N . ILE B 1 52 ? 7.023 -5.191 -9.695 1 95.31 52 ILE B N 1
ATOM 891 C CA . ILE B 1 52 ? 6.418 -3.865 -9.648 1 95.31 52 ILE B CA 1
ATOM 892 C C . ILE B 1 52 ? 7.23 -2.957 -8.734 1 95.31 52 ILE B C 1
ATOM 894 O O . ILE B 1 52 ? 7.68 -3.385 -7.664 1 95.31 52 ILE B O 1
ATOM 898 N N . VAL B 1 53 ? 7.406 -1.703 -9.281 1 96.75 53 VA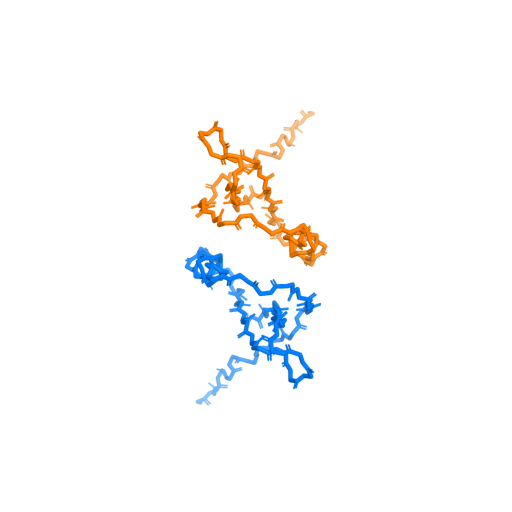L B N 1
ATOM 899 C CA . VAL B 1 53 ? 7.969 -0.653 -8.438 1 96.75 53 VAL B CA 1
ATOM 900 C C . VAL B 1 53 ? 6.844 0.189 -7.84 1 96.75 53 VAL B C 1
ATOM 902 O O . VAL B 1 53 ? 6.066 0.807 -8.57 1 96.75 53 VAL B O 1
ATOM 905 N N . PHE B 1 54 ? 6.762 0.097 -6.512 1 97.94 54 PHE B N 1
ATOM 906 C CA . PHE B 1 54 ? 5.773 0.849 -5.746 1 97.94 54 PHE B CA 1
ATOM 907 C C . PHE B 1 54 ? 6.406 2.078 -5.105 1 97.94 54 PHE B C 1
ATOM 909 O O . PHE B 1 54 ? 7.438 1.977 -4.438 1 97.94 54 PHE B O 1
ATOM 916 N N . THR B 1 55 ? 5.777 3.34 -5.359 1 98.31 55 THR B N 1
ATOM 917 C CA . THR B 1 55 ? 6.359 4.598 -4.898 1 98.31 55 THR B CA 1
ATOM 918 C C . THR B 1 55 ? 5.348 5.395 -4.082 1 98.31 55 THR B C 1
ATOM 920 O O . THR B 1 55 ? 4.176 5.484 -4.449 1 98.31 55 THR B O 1
ATOM 923 N N . ILE B 1 56 ? 5.816 5.918 -2.949 1 98.44 56 ILE B N 1
ATOM 924 C CA . ILE B 1 56 ? 5.059 6.84 -2.111 1 98.44 56 ILE B CA 1
ATOM 925 C C . ILE B 1 56 ? 5.5 8.273 -2.391 1 98.44 56 ILE B C 1
ATOM 927 O O . ILE B 1 56 ? 6.68 8.602 -2.275 1 98.44 56 ILE B O 1
ATO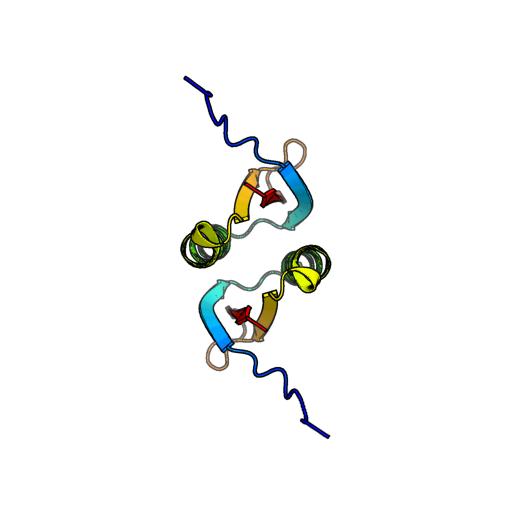M 931 N N . TYR B 1 57 ? 4.492 9.078 -2.707 1 98.25 57 TYR B N 1
ATOM 932 C CA . TYR B 1 57 ? 4.777 10.477 -2.996 1 98.25 57 TYR B CA 1
ATOM 933 C C . TYR B 1 57 ? 4.062 11.391 -2.008 1 98.25 57 TYR B C 1
ATOM 935 O O . TYR B 1 57 ? 2.998 11.047 -1.488 1 98.25 57 TYR B O 1
ATOM 943 N N . GLU B 1 58 ? 4.691 12.523 -1.772 1 96.44 58 GLU B N 1
ATOM 944 C CA . GLU B 1 58 ? 4.035 13.648 -1.111 1 96.44 58 GLU B CA 1
ATOM 945 C C . GLU B 1 58 ? 3.801 14.797 -2.084 1 96.44 58 GLU B C 1
ATOM 947 O O . GLU B 1 58 ? 4.668 15.117 -2.902 1 96.44 58 GLU B O 1
ATOM 952 N N . VAL B 1 59 ? 2.535 15.32 -1.854 1 91 59 VAL B N 1
ATOM 953 C CA . VAL B 1 59 ? 2.197 16.453 -2.717 1 91 59 VAL B CA 1
ATOM 954 C C . VAL B 1 59 ? 2.113 17.734 -1.888 1 91 59 VAL B C 1
ATOM 956 O O . VAL B 1 59 ? 1.703 17.703 -0.725 1 91 59 VAL B O 1
#